Protein AF-A0A940R1T3-F1 (afdb_monomer)

Foldseek 3Di:
DPPVVVVVVVVVVVVVVVVVVVVVVVVVVVVVVVVVVPPPPVVQQWDWLDADLQFTKTWRPVQWDDPDLFKIKTKMKTAGDPVNLVVCCVVPHDLSVQWGMKIWIWIAGLVQQWIKIWIWIAGPVGDTSDIDIDVPPDTGHDDPPDSSSSVSCVSSVCSVVVVDDDD

Sequence (167 aa):
MGIFLDQRLMAKEEMISMKSFLCKLGIVLVVVVTVFAYADVWGENWKSFGSTPSGSFYYDFDSITLVSKNLIKVWTQLVFSPAGISQMVEAFGPKYNNLQNQVGQFDIDCAESKVRITFFNYSRDGEMLASGQYKKGEWVLVPSGTVVSTLIQELCGLLTEGQFKEF

Solvent-accessible surface area (backbone atoms only — not comparable to full-atom values): 9277 Å² total; per-residue (Å²): 142,69,76,76,64,54,64,62,51,55,59,50,54,54,55,52,50,55,52,53,52,52,56,53,51,51,52,54,51,52,52,52,51,55,60,64,69,63,58,76,74,81,68,75,56,63,42,77,54,44,73,55,82,43,24,41,32,31,32,32,62,82,52,58,39,81,79,48,102,48,32,39,33,32,39,34,37,38,42,53,30,74,61,25,34,50,51,46,23,72,76,74,34,73,86,32,74,52,53,38,36,34,41,31,45,37,39,36,35,58,83,74,45,25,38,34,41,38,40,38,33,26,28,74,86,69,46,78,76,49,72,53,47,60,63,74,95,40,76,39,74,56,59,82,90,38,60,66,35,46,45,50,55,57,59,45,46,40,61,78,71,62,70,65,79,88,129

Radius of gyration: 29.06 Å; Cα contacts (8 Å, |Δi|>4): 241; chains: 1; bounding box: 48×56×92 Å

Mean predicted aligned error: 10.97 Å

Nearest PDB structures (foldseek):
  6i3v-assembly1_B  TM=4.564E-01  e=7.897E-01  Homo sapiens
  6i3y-assembly1_C  TM=4.601E-01  e=1.590E+00  H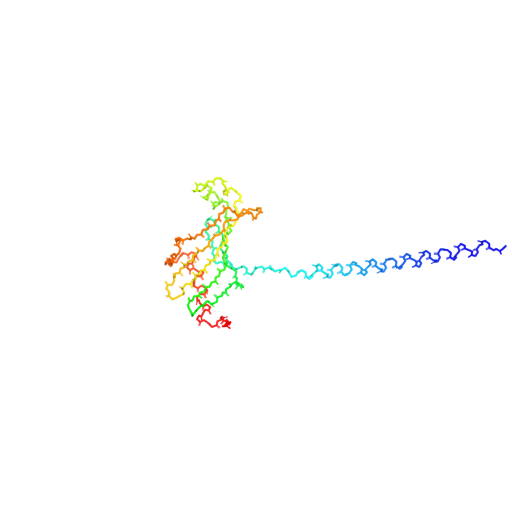omo sapiens
  2zmw-assembly2_B  TM=6.775E-01  e=3.394E+00  Lithophyllon concinna
  8oja-assembly1_B  TM=1.959E-01  e=1.636E-01  Human alphaherpesvirus 1 strain KOS
  6iez-assembly1_A  TM=1.805E-01  e=2.849E+00  Homo sapiens

Secondary structure (DSSP, 8-state):
--STTHHHHHHHHHHHHHHHHHHHHHHHHHHHHHHHHT-------EEEEEEETTEEEEEEGGG-EEEETTEEEEEEEEEE-HHHHHHHHHHH-GGGTTEEEEEEEEEEETTTTEEEEEEEEEETTS-EEEEEEETTT--EE--TTSHHHHHHHHHHHHHHTT-SPP-

pLDDT: mean 86.03, std 16.43, range [48.12, 98.5]

Structure (mmCIF, N/CA/C/O backbone):
data_AF-A0A940R1T3-F1
#
_entry.id   AF-A0A940R1T3-F1
#
loop_
_atom_site.group_PDB
_atom_site.id
_atom_site.type_symbol
_atom_site.label_atom_id
_atom_site.label_alt_id
_atom_site.label_comp_id
_atom_site.label_asym_id
_atom_site.label_entity_id
_atom_site.label_seq_id
_atom_site.pdbx_PDB_ins_code
_atom_site.Cartn_x
_atom_site.Cartn_y
_atom_site.Cartn_z
_atom_site.occupancy
_atom_site.B_iso_or_equiv
_atom_site.auth_seq_id
_atom_site.auth_comp_id
_atom_site.auth_asym_id
_atom_site.auth_atom_id
_atom_site.pdbx_PDB_model_num
ATOM 1 N N . MET A 1 1 ? -25.416 -42.256 -75.678 1.00 53.53 1 MET A N 1
ATOM 2 C CA . MET A 1 1 ? -26.243 -41.310 -74.897 1.00 53.53 1 MET A CA 1
ATOM 3 C C . MET A 1 1 ? -26.196 -41.767 -73.443 1.00 53.53 1 MET A C 1
ATOM 5 O O . MET A 1 1 ? -26.948 -42.647 -73.073 1.00 53.53 1 MET A O 1
ATOM 9 N N . GLY A 1 2 ? -25.202 -41.322 -72.670 1.00 56.00 2 GLY A N 1
ATOM 10 C CA . GLY A 1 2 ? -24.943 -41.875 -71.326 1.00 56.00 2 GLY A CA 1
ATOM 11 C C . GLY A 1 2 ? -23.837 -41.154 -70.549 1.00 56.00 2 GLY A C 1
ATOM 12 O O . GLY A 1 2 ? -23.879 -41.103 -69.333 1.00 56.00 2 GLY A O 1
ATOM 13 N N . ILE A 1 3 ? -22.916 -40.489 -71.252 1.00 53.78 3 ILE A N 1
ATOM 14 C CA . ILE A 1 3 ? -21.763 -39.802 -70.641 1.00 53.78 3 ILE A CA 1
ATOM 15 C C . ILE A 1 3 ? -22.133 -38.391 -70.122 1.00 53.78 3 ILE A C 1
ATOM 17 O O . ILE A 1 3 ? -21.463 -37.828 -69.268 1.00 53.78 3 ILE A O 1
ATOM 21 N N . PHE A 1 4 ? -23.246 -37.814 -70.594 1.00 52.34 4 PHE A N 1
ATOM 22 C CA . PHE A 1 4 ? -23.646 -36.436 -70.261 1.00 52.34 4 PHE A CA 1
ATOM 23 C C . PHE A 1 4 ? -24.487 -36.304 -68.975 1.00 52.34 4 PHE A C 1
ATOM 25 O O . PHE A 1 4 ? -24.638 -35.200 -68.455 1.00 52.34 4 PHE A O 1
ATOM 32 N N . LEU A 1 5 ? -25.045 -37.407 -68.460 1.00 53.66 5 LEU A N 1
ATOM 33 C CA . LEU A 1 5 ? -25.792 -37.418 -67.192 1.00 53.66 5 LEU A CA 1
ATOM 34 C C . LEU A 1 5 ? -24.869 -37.513 -65.968 1.00 53.66 5 LEU A C 1
ATOM 36 O O . LEU A 1 5 ? -25.233 -37.026 -64.901 1.00 53.66 5 LEU A O 1
ATOM 40 N N . ASP A 1 6 ? -23.668 -38.058 -66.148 1.00 56.03 6 ASP A N 1
ATOM 41 C CA . ASP A 1 6 ? -22.695 -38.313 -65.084 1.00 56.03 6 ASP A CA 1
ATOM 42 C C . ASP A 1 6 ? -22.078 -37.008 -64.532 1.00 56.03 6 ASP A C 1
ATOM 44 O O . ASP A 1 6 ? -22.082 -36.739 -63.331 1.00 56.03 6 ASP A O 1
ATOM 48 N N . GLN A 1 7 ? -21.698 -36.076 -65.415 1.00 53.88 7 GLN A N 1
ATOM 49 C CA . GLN A 1 7 ? -21.059 -34.819 -64.992 1.00 53.88 7 GLN A CA 1
ATOM 50 C C . GLN A 1 7 ? -21.971 -33.868 -64.193 1.00 53.88 7 GLN A C 1
ATOM 52 O O . GLN A 1 7 ? -21.480 -33.066 -63.399 1.00 53.88 7 GLN A O 1
ATOM 57 N N . ARG A 1 8 ? -23.302 -33.945 -64.354 1.00 57.38 8 ARG A N 1
ATOM 58 C CA . ARG A 1 8 ? -24.243 -33.119 -63.566 1.00 57.38 8 ARG A CA 1
ATOM 59 C C . ARG A 1 8 ? -24.482 -33.657 -62.156 1.00 57.38 8 ARG A C 1
ATOM 61 O O . ARG A 1 8 ? -24.862 -32.875 -61.284 1.00 57.38 8 ARG A O 1
ATOM 68 N N . LEU A 1 9 ? -24.296 -34.957 -61.941 1.00 58.72 9 LEU A N 1
ATOM 69 C CA . LEU A 1 9 ? -24.396 -35.579 -60.620 1.00 58.72 9 LEU A CA 1
ATOM 70 C C . LEU A 1 9 ? -23.163 -35.239 -59.779 1.00 58.72 9 LEU A C 1
ATOM 72 O O . LEU A 1 9 ? -23.323 -34.739 -58.667 1.00 58.72 9 LEU A O 1
ATOM 76 N N . MET A 1 10 ? -21.964 -35.345 -60.361 1.00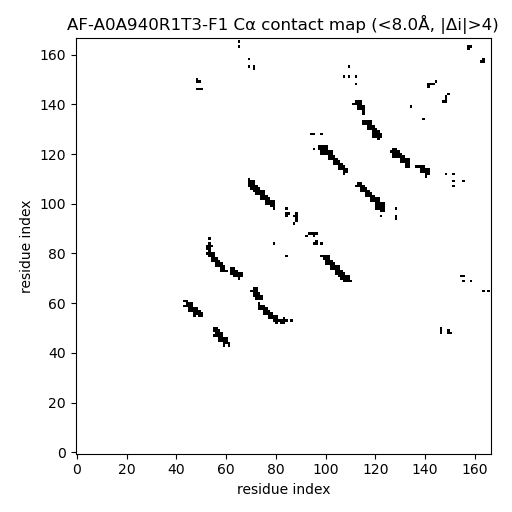 60.34 10 MET A N 1
ATOM 77 C CA . MET A 1 10 ? -20.713 -35.027 -59.659 1.00 60.34 10 MET A CA 1
ATOM 78 C C . MET A 1 10 ? -20.642 -33.566 -59.177 1.00 60.34 10 MET A C 1
ATOM 80 O O . MET A 1 10 ? -20.322 -33.306 -58.020 1.00 60.34 10 MET A O 1
ATOM 84 N N . ALA A 1 11 ? -21.064 -32.596 -59.998 1.00 60.53 11 ALA A N 1
ATOM 85 C CA . ALA A 1 11 ? -21.086 -31.183 -59.591 1.00 60.53 11 ALA A CA 1
ATOM 86 C C . ALA A 1 11 ? -22.093 -30.873 -58.457 1.00 60.53 11 ALA A C 1
ATOM 88 O O . ALA A 1 11 ? -21.931 -29.902 -57.714 1.00 60.53 11 ALA A O 1
ATOM 89 N N . LYS A 1 12 ? -23.154 -31.679 -58.311 1.00 59.03 12 LYS A N 1
ATOM 90 C CA . LYS A 1 12 ? -24.129 -31.529 -57.221 1.00 59.03 12 LYS A CA 1
ATOM 91 C C . LYS A 1 12 ? -23.582 -32.070 -55.902 1.00 59.03 12 LYS A C 1
ATOM 93 O O . LYS A 1 12 ? -23.806 -31.435 -54.874 1.00 59.03 12 LYS A O 1
ATOM 98 N N . GLU A 1 13 ? -22.866 -33.190 -55.924 1.00 61.12 13 GLU A N 1
ATOM 99 C CA . GLU A 1 13 ? -22.290 -33.799 -54.718 1.00 61.12 13 GLU A CA 1
ATOM 100 C C . GLU A 1 13 ? -21.171 -32.938 -54.115 1.00 61.12 13 GLU A C 1
ATOM 102 O O . GLU A 1 13 ? -21.164 -32.705 -52.902 1.00 61.12 13 GLU A O 1
ATOM 107 N N . GLU A 1 14 ? -20.307 -32.344 -54.944 1.00 58.16 14 GLU A N 1
ATOM 108 C CA . GLU A 1 14 ? -19.259 -31.432 -54.459 1.00 58.16 14 GLU A CA 1
ATOM 109 C C . GLU A 1 14 ? -19.832 -30.139 -53.863 1.00 58.16 14 GLU A C 1
ATOM 111 O O . GLU A 1 14 ? -19.389 -29.670 -52.812 1.00 58.16 14 GLU A O 1
ATOM 116 N N . MET A 1 15 ? -20.888 -29.589 -54.467 1.00 58.50 15 MET A N 1
ATOM 117 C CA . MET A 1 15 ? -21.557 -28.389 -53.959 1.00 58.50 15 MET A CA 1
ATOM 118 C C . MET A 1 15 ? -22.317 -28.645 -52.644 1.00 58.50 15 MET A C 1
ATOM 120 O O . MET A 1 15 ? -22.428 -27.738 -51.814 1.00 58.50 15 MET A O 1
ATOM 124 N N . ILE A 1 16 ? -22.838 -29.858 -52.427 1.00 60.66 16 ILE A N 1
ATOM 125 C CA . ILE A 1 16 ? -23.466 -30.263 -51.156 1.00 60.66 16 ILE A CA 1
ATOM 126 C C . ILE A 1 16 ? -22.395 -30.454 -50.072 1.00 60.66 16 ILE A C 1
ATOM 128 O O . ILE A 1 16 ? -22.571 -29.981 -48.945 1.00 60.66 16 ILE A O 1
ATOM 132 N N . SER A 1 17 ? -21.259 -31.061 -50.424 1.00 57.84 17 SER A N 1
ATOM 133 C CA . SER A 1 17 ? -20.108 -31.230 -49.531 1.00 57.84 17 SER A CA 1
ATOM 134 C C . SER A 1 17 ? -19.553 -29.877 -49.062 1.00 57.84 17 SER A C 1
ATOM 136 O O . SER A 1 17 ? -19.452 -29.626 -47.859 1.00 57.84 17 SER A O 1
ATOM 138 N N . MET A 1 18 ? -19.320 -28.934 -49.982 1.00 60.03 18 MET A N 1
ATOM 139 C CA . MET A 1 18 ? -18.729 -27.625 -49.670 1.00 60.03 18 MET A CA 1
ATOM 140 C C . MET A 1 18 ? -19.622 -26.756 -48.761 1.00 60.03 18 MET A C 1
ATOM 142 O O . MET A 1 18 ? -19.124 -26.052 -47.882 1.00 60.03 18 MET A O 1
ATOM 146 N N . LYS A 1 19 ? -20.953 -26.864 -48.889 1.00 52.88 19 LYS A N 1
ATOM 147 C CA . LYS A 1 19 ? -21.914 -26.210 -47.978 1.00 52.88 19 LYS A CA 1
ATOM 148 C C . LYS A 1 19 ? -21.905 -26.831 -46.577 1.00 52.88 19 LYS A C 1
ATOM 150 O O . LYS A 1 19 ? -22.027 -26.108 -45.591 1.00 52.88 19 LYS A O 1
ATOM 155 N N . SER A 1 20 ? -21.707 -28.148 -46.478 1.00 62.69 20 SER A N 1
ATOM 156 C CA . SER A 1 20 ? -21.592 -28.854 -45.194 1.00 62.69 20 SER A CA 1
ATOM 157 C C . SER A 1 20 ? -20.338 -28.436 -44.419 1.00 62.69 20 SER A C 1
ATOM 159 O O . SER A 1 20 ? -20.403 -28.231 -43.205 1.00 62.69 20 SER A O 1
ATOM 161 N N . PHE A 1 21 ? -19.214 -28.241 -45.115 1.00 60.12 21 PHE A N 1
ATOM 162 C CA . PHE A 1 21 ? -17.974 -27.759 -44.500 1.00 60.12 21 PHE A CA 1
ATOM 163 C C . PHE A 1 21 ? -18.093 -26.320 -43.986 1.00 60.12 21 PHE A C 1
ATOM 165 O O . PHE A 1 21 ? -17.676 -26.051 -42.861 1.00 60.12 21 PHE A O 1
ATOM 172 N N . LEU A 1 22 ? -18.729 -25.418 -44.743 1.00 66.19 22 LEU A N 1
ATOM 173 C CA . LEU A 1 22 ? -18.928 -24.023 -44.324 1.00 66.19 22 LEU A CA 1
ATOM 174 C C . LEU A 1 22 ? -19.817 -23.899 -43.074 1.00 66.19 22 LEU A C 1
ATOM 176 O O . LEU A 1 22 ? -19.493 -23.130 -42.170 1.00 66.19 22 LEU A O 1
ATOM 180 N N . CYS A 1 23 ? -20.889 -24.692 -42.966 1.00 64.75 23 CYS A N 1
ATOM 181 C CA . CYS A 1 23 ? -21.736 -24.700 -41.767 1.00 64.75 23 CYS A CA 1
ATOM 182 C C . CYS A 1 23 ? -20.993 -25.215 -40.525 1.00 64.75 23 CYS A C 1
ATOM 184 O O . CYS A 1 23 ? -21.132 -24.641 -39.446 1.00 64.75 23 CYS A O 1
ATOM 186 N N . LYS A 1 24 ? -20.177 -26.267 -40.667 1.00 71.31 24 LYS A N 1
ATOM 187 C CA . LYS A 1 24 ? -19.385 -26.816 -39.552 1.00 71.31 24 LYS A CA 1
ATOM 188 C C . LYS A 1 24 ? -18.303 -25.840 -39.088 1.00 71.31 24 LYS A C 1
ATOM 190 O O . LYS A 1 24 ? -18.117 -25.682 -37.885 1.00 71.31 24 LYS A O 1
ATOM 195 N N . LEU A 1 25 ? -17.646 -25.146 -40.020 1.00 72.81 25 LEU A N 1
ATOM 196 C CA . LEU A 1 25 ? -16.649 -24.123 -39.693 1.00 72.81 25 LEU A CA 1
ATOM 197 C C . LEU A 1 25 ? -17.279 -22.935 -38.947 1.00 72.81 25 LEU A C 1
ATOM 199 O O . LEU A 1 25 ? -16.704 -22.441 -37.980 1.00 72.81 25 LEU A O 1
ATOM 203 N N . GLY A 1 26 ? -18.485 -22.523 -39.354 1.00 73.88 26 GLY A N 1
ATOM 204 C CA . GLY A 1 26 ? -19.246 -21.468 -38.681 1.00 73.88 26 GLY A CA 1
ATOM 205 C C . GLY A 1 26 ? -19.601 -21.818 -37.234 1.00 73.88 26 GLY A C 1
ATOM 206 O O . GLY A 1 26 ? -19.426 -20.986 -36.350 1.00 73.88 26 GLY A O 1
ATOM 207 N N . ILE A 1 27 ? -20.022 -23.059 -36.967 1.00 74.69 27 ILE A N 1
ATOM 208 C CA . ILE A 1 27 ? -20.325 -23.517 -35.599 1.00 74.69 27 ILE A CA 1
ATOM 209 C C . ILE A 1 27 ? -19.062 -23.518 -34.729 1.00 74.69 27 ILE A C 1
ATOM 211 O O . ILE A 1 27 ? -19.103 -23.032 -33.602 1.00 74.69 27 ILE A O 1
ATOM 215 N N . VAL A 1 28 ? -17.930 -24.007 -35.250 1.00 77.75 28 VAL A N 1
ATOM 216 C CA . VAL A 1 28 ? -16.655 -24.004 -34.510 1.00 77.75 28 VAL A CA 1
ATOM 217 C C . VAL A 1 28 ? -16.216 -22.577 -34.178 1.00 77.75 28 VAL A C 1
ATOM 219 O O . VAL A 1 28 ? -15.829 -22.313 -33.043 1.00 77.75 28 VAL A O 1
ATOM 222 N N . LEU A 1 29 ? -16.334 -21.642 -35.124 1.00 75.94 29 LEU A N 1
ATOM 223 C CA . LEU A 1 29 ? -16.015 -20.231 -34.890 1.00 75.94 29 LEU A CA 1
ATOM 224 C C . LEU A 1 29 ? -16.912 -19.598 -33.821 1.00 75.94 29 LEU A C 1
ATOM 226 O O . LEU A 1 29 ? -16.406 -18.891 -32.954 1.00 75.94 29 LEU A O 1
ATOM 230 N N . VAL A 1 30 ? -18.217 -19.881 -33.836 1.00 76.94 30 VAL A N 1
ATOM 231 C CA . VAL A 1 30 ? -19.147 -19.378 -32.811 1.00 76.94 30 VAL A CA 1
ATOM 232 C C . VAL A 1 30 ? -18.785 -19.925 -31.430 1.00 76.94 30 VAL A C 1
ATOM 234 O O . VAL A 1 30 ? -18.689 -19.145 -30.487 1.00 76.94 30 VAL A O 1
ATOM 237 N N . VAL A 1 31 ? -18.507 -21.229 -31.313 1.00 74.81 31 VAL A N 1
ATOM 238 C CA . VAL A 1 31 ? -18.100 -21.851 -30.041 1.00 74.81 31 VAL A CA 1
ATOM 239 C C . VAL A 1 31 ? -16.804 -21.228 -29.518 1.00 74.81 31 VAL A C 1
ATOM 241 O O . VAL A 1 31 ? -16.747 -20.824 -28.359 1.00 74.81 31 VAL A O 1
ATOM 244 N N . VAL A 1 32 ? -15.793 -21.067 -30.375 1.00 76.06 32 VAL A N 1
ATOM 245 C CA . VAL A 1 32 ? -14.515 -20.434 -30.013 1.00 76.06 32 VAL A CA 1
ATOM 246 C C . VAL A 1 32 ? -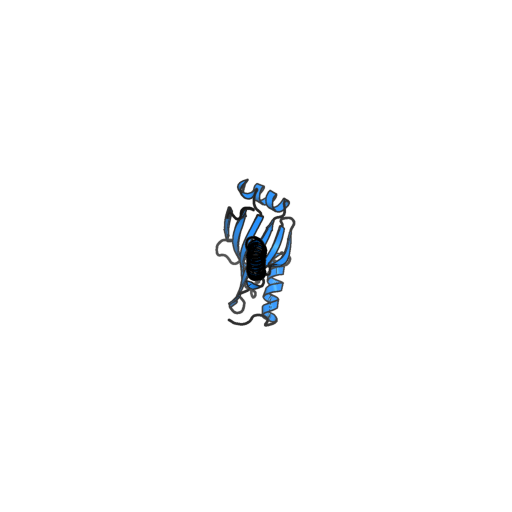14.726 -18.999 -29.516 1.00 76.06 32 VAL A C 1
ATOM 248 O O . VAL A 1 32 ? -14.240 -18.656 -28.441 1.00 76.06 32 VAL A O 1
ATOM 251 N N . VAL A 1 33 ? -15.502 -18.174 -30.226 1.00 74.44 33 VAL A N 1
ATOM 252 C CA . VAL A 1 33 ? -15.779 -16.786 -29.811 1.00 74.44 33 VAL A CA 1
ATOM 253 C C . VAL A 1 33 ? -16.538 -16.738 -28.485 1.00 74.44 33 VAL A C 1
ATOM 255 O O . VAL A 1 33 ? -16.196 -15.929 -27.627 1.00 74.44 33 VAL A O 1
ATOM 258 N N . THR A 1 34 ? -17.517 -17.620 -28.271 1.00 69.44 34 THR A N 1
ATOM 259 C CA . THR A 1 34 ? -18.246 -17.662 -26.994 1.00 69.44 34 THR A CA 1
ATOM 260 C C . THR A 1 34 ? -17.367 -18.099 -25.824 1.00 69.44 34 THR A C 1
ATOM 262 O O . THR A 1 34 ? -17.491 -17.530 -24.748 1.00 69.44 34 THR A O 1
ATOM 265 N N . VAL A 1 35 ? -16.435 -19.038 -26.017 1.00 70.56 35 VAL A N 1
ATOM 266 C CA . VAL A 1 35 ? -15.524 -19.480 -24.946 1.00 70.56 35 VAL A CA 1
ATOM 267 C C . VAL A 1 35 ? -14.523 -18.381 -24.571 1.00 70.56 35 VAL A C 1
ATOM 269 O O . VAL A 1 35 ? -14.261 -18.184 -23.389 1.00 70.56 35 VAL A O 1
ATOM 272 N N . PHE A 1 36 ? -14.009 -17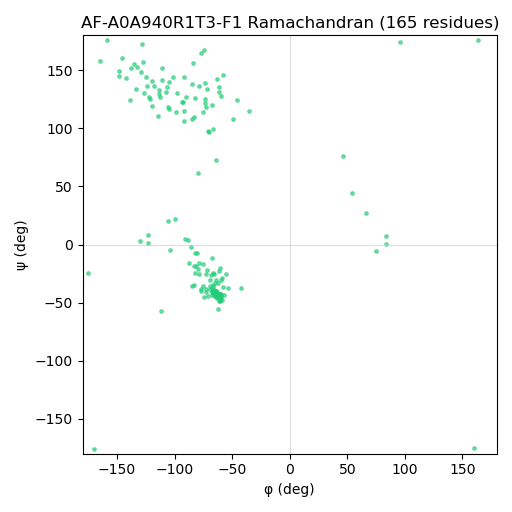.615 -25.540 1.00 60.34 36 PHE A N 1
ATOM 273 C CA . PHE A 1 36 ? -13.090 -16.502 -25.258 1.00 60.34 36 PHE A CA 1
ATOM 274 C C . PHE A 1 36 ? -13.788 -15.217 -24.778 1.00 60.34 36 PHE A C 1
ATOM 276 O O . PHE A 1 36 ? -13.148 -14.397 -24.127 1.00 60.34 36 PHE A O 1
ATOM 283 N N . ALA A 1 37 ? -15.087 -15.040 -25.044 1.00 60.34 37 ALA A N 1
ATOM 284 C CA . ALA A 1 37 ? -15.870 -13.914 -24.521 1.00 60.34 37 ALA A CA 1
ATOM 285 C C . ALA A 1 37 ? -16.242 -14.063 -23.032 1.00 60.34 37 ALA A C 1
ATOM 287 O O . ALA A 1 37 ? -16.593 -13.074 -22.397 1.00 60.34 37 ALA A O 1
ATOM 288 N N . TYR A 1 38 ? -16.146 -15.280 -22.485 1.00 56.91 38 TYR A N 1
ATOM 289 C CA . TYR A 1 38 ? -16.361 -15.607 -21.068 1.00 56.91 38 TYR A CA 1
ATOM 290 C C . TYR A 1 38 ? -15.053 -15.743 -20.278 1.00 56.91 38 TYR A C 1
ATOM 292 O O . TYR A 1 38 ? -15.020 -16.376 -19.223 1.00 56.91 38 TYR A O 1
ATOM 300 N N . ALA A 1 39 ? -13.958 -15.149 -20.756 1.00 58.31 39 ALA A N 1
ATOM 301 C CA . ALA A 1 39 ? -12.904 -14.794 -19.825 1.00 58.31 39 ALA A CA 1
ATOM 302 C C . ALA A 1 39 ? -13.487 -13.698 -18.930 1.00 58.31 39 ALA A C 1
ATOM 304 O O . ALA A 1 39 ? -13.560 -12.540 -19.343 1.00 58.31 39 ALA A O 1
ATOM 305 N N . ASP A 1 40 ? -13.934 -14.067 -17.727 1.00 48.12 40 ASP A N 1
ATOM 306 C CA . ASP A 1 40 ? -13.997 -13.105 -16.639 1.00 48.12 40 ASP A CA 1
ATOM 307 C C . ASP A 1 40 ? -12.622 -12.436 -16.638 1.00 48.12 40 ASP A C 1
ATOM 309 O O . ASP A 1 40 ? -11.593 -13.059 -16.372 1.00 48.12 40 ASP A O 1
ATOM 313 N N . VAL A 1 41 ? -12.565 -11.179 -17.062 1.00 50.62 41 VAL A N 1
ATOM 314 C CA . VAL A 1 41 ? -11.439 -10.341 -16.704 1.00 50.62 41 VAL A CA 1
ATOM 315 C C . VAL A 1 41 ? -11.696 -10.109 -15.232 1.00 50.62 41 VAL A C 1
ATOM 317 O O . VAL A 1 41 ? -12.552 -9.301 -14.877 1.00 50.62 41 VAL A O 1
ATOM 320 N N . TRP A 1 42 ? -11.030 -10.894 -14.384 1.00 50.69 42 TRP A N 1
ATOM 321 C CA . TRP A 1 42 ? -10.906 -10.627 -12.956 1.00 50.69 42 TRP A CA 1
ATOM 322 C C . TRP A 1 42 ? -10.115 -9.321 -12.855 1.00 50.69 42 TRP A C 1
ATOM 324 O O . TRP A 1 42 ? -8.909 -9.311 -12.629 1.00 50.69 42 TRP A O 1
ATOM 334 N N . GLY A 1 43 ? -10.770 -8.214 -13.200 1.00 56.66 43 GLY A N 1
ATOM 335 C CA . GLY A 1 43 ? -10.235 -6.881 -13.069 1.00 56.66 43 GLY A CA 1
ATOM 336 C C . GLY A 1 43 ? -10.189 -6.623 -11.584 1.00 56.66 43 GLY A C 1
ATOM 337 O O . GLY A 1 43 ? -11.220 -6.316 -10.994 1.00 56.66 43 GLY A O 1
ATOM 338 N N . GLU A 1 44 ? -9.019 -6.839 -10.993 1.00 72.94 44 GLU A N 1
ATOM 339 C CA . GLU A 1 44 ? -8.752 -6.549 -9.591 1.00 72.94 44 GLU A CA 1
ATOM 340 C C . GLU A 1 44 ? -9.302 -5.145 -9.264 1.00 72.94 44 GLU A C 1
ATOM 342 O O . GLU A 1 44 ? -9.001 -4.168 -9.964 1.00 72.94 44 GLU A O 1
ATOM 347 N N . ASN A 1 45 ? -10.172 -5.050 -8.253 1.00 91.38 45 ASN A N 1
ATOM 348 C CA . ASN A 1 45 ? -10.941 -3.848 -7.920 1.00 91.38 45 ASN A CA 1
ATOM 349 C C . ASN A 1 45 ? -10.084 -2.849 -7.129 1.00 91.38 45 ASN A C 1
ATOM 351 O O . ASN A 1 45 ? -10.349 -2.519 -5.968 1.00 91.38 45 ASN A O 1
ATOM 355 N N . TRP A 1 46 ? -9.010 -2.385 -7.766 1.00 94.94 46 TRP A N 1
ATOM 356 C CA . TRP A 1 46 ? -8.062 -1.445 -7.188 1.00 94.94 46 TRP A CA 1
ATOM 357 C C . TRP A 1 46 ? -8.650 -0.037 -7.116 1.00 94.94 46 TRP A C 1
ATOM 359 O O . TRP A 1 46 ? -8.971 0.587 -8.131 1.00 94.94 46 TRP A O 1
ATOM 369 N N . LYS A 1 47 ? -8.709 0.513 -5.906 1.00 96.69 47 LYS A N 1
ATOM 370 C CA . LYS A 1 47 ? -9.119 1.892 -5.633 1.00 96.69 47 LYS A CA 1
ATOM 371 C C . LYS A 1 47 ? -7.913 2.731 -5.237 1.00 96.69 47 LYS A C 1
ATOM 373 O O . LYS A 1 47 ? -7.113 2.330 -4.399 1.00 96.69 47 LYS A O 1
ATOM 378 N N . SER A 1 48 ? -7.770 3.900 -5.859 1.00 97.06 48 SER A N 1
ATOM 379 C CA . SER A 1 48 ? -6.713 4.859 -5.519 1.00 97.06 48 SER A CA 1
ATOM 380 C C . SER A 1 48 ? -7.010 5.522 -4.176 1.00 97.06 48 SER A C 1
ATOM 382 O O . SER A 1 48 ? -8.124 6.002 -3.980 1.00 97.06 48 SER A O 1
ATOM 384 N N . PHE A 1 49 ? -6.012 5.605 -3.295 1.00 96.94 49 PHE A N 1
ATOM 385 C CA . PHE A 1 49 ? -6.128 6.309 -2.007 1.00 96.94 49 PHE A CA 1
ATOM 386 C C . PHE A 1 49 ? -5.078 7.411 -1.810 1.00 96.94 49 PHE A C 1
ATOM 388 O O . PHE A 1 49 ? -5.047 8.076 -0.774 1.00 96.94 49 PHE A O 1
ATOM 395 N N . GLY A 1 50 ? -4.205 7.638 -2.796 1.00 97.56 50 GLY A N 1
ATOM 396 C CA . GLY A 1 50 ? -3.278 8.764 -2.766 1.00 97.56 50 GLY A CA 1
ATOM 397 C C . GLY A 1 50 ? -2.120 8.657 -3.746 1.00 97.56 50 GLY A C 1
ATOM 398 O O . GLY A 1 50 ? -1.925 7.659 -4.434 1.00 97.56 50 GLY A O 1
ATOM 399 N N . SER A 1 51 ? -1.314 9.713 -3.793 1.00 97.81 51 SER A N 1
ATOM 400 C CA . SER A 1 51 ? -0.115 9.783 -4.627 1.00 97.81 51 SER A CA 1
ATOM 401 C C . SER A 1 51 ? 0.953 10.644 -3.966 1.00 97.81 51 SER A C 1
ATOM 403 O O . SER A 1 51 ? 0.643 11.616 -3.276 1.00 97.81 51 SER A O 1
ATOM 405 N N . THR A 1 52 ? 2.214 10.324 -4.223 1.00 97.25 52 THR A N 1
ATOM 406 C CA . THR A 1 52 ? 3.385 11.133 -3.868 1.00 97.25 52 THR A CA 1
ATOM 407 C C . THR A 1 52 ? 4.256 11.320 -5.114 1.00 97.25 52 THR A C 1
ATOM 409 O O . THR A 1 52 ? 4.019 10.668 -6.133 1.00 97.25 52 THR A O 1
ATOM 412 N N . PRO A 1 53 ? 5.313 12.151 -5.068 1.00 97.62 53 PRO A N 1
ATOM 413 C CA . PRO A 1 53 ? 6.277 12.207 -6.165 1.00 97.62 53 PRO A CA 1
ATOM 414 C C . PRO A 1 53 ? 6.889 10.842 -6.515 1.00 97.62 53 PRO A C 1
ATOM 416 O O . PRO A 1 53 ? 7.299 10.644 -7.655 1.00 97.62 53 PRO A O 1
ATOM 419 N N . SER A 1 54 ? 6.930 9.896 -5.568 1.00 96.50 54 SER A N 1
ATOM 420 C CA . SER A 1 54 ? 7.483 8.552 -5.771 1.00 96.50 54 SER A CA 1
ATOM 421 C C . SER A 1 54 ? 6.511 7.588 -6.463 1.00 96.50 54 SER A C 1
ATOM 423 O O . SER A 1 54 ? 6.962 6.578 -6.998 1.00 96.50 54 SER A O 1
ATOM 425 N N . GLY A 1 55 ? 5.203 7.867 -6.491 1.00 97.81 55 GLY A N 1
ATOM 426 C CA . GLY A 1 55 ? 4.233 6.979 -7.134 1.00 97.81 55 GLY A CA 1
ATOM 427 C C . GLY A 1 55 ? 2.783 7.155 -6.688 1.00 97.81 55 GLY A C 1
ATOM 428 O O . GLY A 1 55 ? 2.452 8.049 -5.909 1.00 97.81 55 GLY A O 1
ATOM 429 N N . SER A 1 56 ? 1.920 6.283 -7.203 1.00 98.50 56 SER A N 1
ATOM 430 C CA . SER A 1 56 ? 0.484 6.248 -6.891 1.00 98.50 56 SER A CA 1
ATOM 431 C C . SER A 1 56 ? 0.138 5.008 -6.076 1.00 98.50 56 SER A C 1
ATOM 433 O O . SER A 1 56 ? 0.694 3.936 -6.317 1.00 98.50 56 SER A O 1
ATOM 435 N N . PHE A 1 57 ? -0.764 5.168 -5.113 1.00 98.38 57 PHE A N 1
ATOM 436 C CA . PHE A 1 57 ? -1.120 4.154 -4.132 1.00 98.38 57 PHE A CA 1
ATOM 437 C C . PHE A 1 57 ? -2.559 3.690 -4.329 1.00 98.38 57 PHE A C 1
ATOM 439 O O . PHE A 1 57 ? -3.479 4.505 -4.430 1.00 98.38 57 PHE A O 1
ATOM 446 N N . TYR A 1 58 ? -2.737 2.376 -4.324 1.00 98.19 58 TYR A N 1
ATOM 447 C CA . TYR A 1 58 ? -4.009 1.704 -4.537 1.00 98.19 58 TYR A CA 1
ATOM 448 C C . TYR A 1 58 ? -4.233 0.633 -3.475 1.00 98.19 58 TYR A C 1
ATOM 450 O O . TYR A 1 58 ? -3.271 0.067 -2.954 1.00 98.19 58 TYR A O 1
ATOM 458 N N . TYR A 1 59 ? -5.488 0.333 -3.170 1.00 97.69 59 TYR A N 1
ATOM 459 C CA . TYR A 1 59 ? -5.875 -0.814 -2.357 1.00 97.69 59 TYR A CA 1
ATOM 460 C C . TYR A 1 59 ? -6.885 -1.671 -3.115 1.00 97.69 59 TYR A C 1
ATOM 462 O O . TYR A 1 59 ? -7.704 -1.143 -3.865 1.00 97.69 59 TYR A O 1
ATOM 470 N N . ASP A 1 60 ? -6.807 -2.984 -2.947 1.00 96.69 60 ASP A N 1
ATOM 471 C CA . ASP A 1 60 ? -7.749 -3.916 -3.555 1.00 96.69 60 ASP A CA 1
ATOM 472 C C . ASP A 1 60 ? -8.988 -4.002 -2.662 1.00 96.69 60 ASP A C 1
ATOM 474 O O . ASP A 1 60 ? -8.925 -4.525 -1.544 1.00 96.69 60 ASP A O 1
ATOM 478 N N . PHE A 1 61 ? -10.105 -3.450 -3.133 1.00 94.69 61 PHE A N 1
ATOM 479 C CA . PHE A 1 61 ? -11.348 -3.397 -2.368 1.00 94.69 61 PHE A CA 1
ATOM 480 C C . PHE A 1 61 ? -11.889 -4.793 -2.043 1.00 94.69 61 PHE A C 1
ATOM 482 O O . PHE A 1 61 ? -12.436 -4.999 -0.960 1.00 94.69 61 PHE A O 1
ATOM 489 N N . ASP A 1 62 ? -11.689 -5.761 -2.933 1.00 93.69 62 ASP A N 1
ATOM 490 C CA . ASP A 1 62 ? -12.218 -7.113 -2.750 1.00 93.69 62 ASP A CA 1
ATOM 491 C C . ASP A 1 62 ? -11.350 -7.929 -1.774 1.00 93.69 62 ASP A C 1
ATOM 493 O O . ASP A 1 62 ? -11.803 -8.925 -1.208 1.00 93.69 62 ASP A O 1
ATOM 497 N N . SER A 1 63 ? -10.121 -7.472 -1.504 1.00 94.75 63 SER A N 1
ATOM 498 C CA . SER A 1 63 ? -9.228 -8.074 -0.507 1.00 94.75 63 SER A CA 1
ATOM 499 C C . SER A 1 63 ? -9.513 -7.671 0.939 1.00 94.75 63 SER A C 1
ATOM 501 O O . SER A 1 63 ? -8.870 -8.196 1.857 1.00 94.75 63 SER A O 1
ATOM 503 N N . ILE A 1 64 ? -10.420 -6.714 1.164 1.00 95.31 64 ILE A N 1
ATOM 504 C CA . ILE A 1 64 ? -10.669 -6.203 2.507 1.00 95.31 64 ILE A CA 1
ATOM 505 C C . ILE A 1 64 ? -11.308 -7.303 3.354 1.00 95.31 64 ILE A C 1
ATOM 507 O O . ILE A 1 64 ? -12.403 -7.789 3.077 1.00 95.31 64 ILE A O 1
ATOM 511 N N . THR A 1 65 ? -10.627 -7.667 4.435 1.00 95.06 65 THR A N 1
ATOM 512 C CA . THR A 1 65 ? -11.084 -8.692 5.374 1.00 95.06 65 THR A CA 1
ATOM 513 C C . THR A 1 65 ? -11.100 -8.145 6.793 1.00 95.06 65 THR A C 1
ATOM 515 O O . THR A 1 65 ? -10.123 -7.560 7.266 1.00 95.06 65 THR A O 1
ATOM 518 N N . LEU A 1 66 ? -12.221 -8.348 7.488 1.00 94.94 66 LEU A N 1
ATOM 519 C CA . LEU A 1 66 ? -12.347 -8.026 8.903 1.00 94.94 66 LEU A CA 1
ATOM 520 C C . LEU A 1 66 ? -11.821 -9.202 9.730 1.00 94.94 66 LEU A C 1
ATOM 522 O O . LEU A 1 66 ? -12.443 -10.258 9.788 1.00 94.94 66 LEU A O 1
ATOM 526 N N . VAL A 1 67 ? -10.657 -9.033 10.352 1.00 94.31 67 VAL A N 1
ATOM 527 C CA . VAL A 1 67 ? -10.003 -10.084 11.151 1.00 94.31 67 VAL A CA 1
ATOM 528 C C . VAL A 1 67 ? -10.548 -10.105 12.581 1.00 94.31 67 VAL A C 1
ATOM 530 O O . VAL A 1 67 ? -10.651 -11.159 13.204 1.00 94.31 67 VAL A O 1
ATOM 533 N N . SER A 1 68 ? -10.873 -8.934 13.126 1.00 93.75 68 SER A N 1
ATOM 534 C CA . SER A 1 68 ? -11.545 -8.754 14.417 1.00 93.75 68 SER A CA 1
ATOM 535 C C . SER A 1 68 ? -12.211 -7.377 14.452 1.00 93.75 68 SER A C 1
ATOM 537 O O . SER A 1 68 ? -12.015 -6.592 13.532 1.00 93.75 68 SER A O 1
ATOM 539 N N . LYS A 1 69 ? -12.946 -7.041 15.521 1.00 89.94 69 LYS A N 1
ATOM 540 C CA . LYS A 1 69 ? -13.749 -5.805 15.638 1.00 89.94 69 LYS A CA 1
ATOM 541 C C . LYS A 1 69 ? -13.079 -4.518 15.116 1.00 89.94 69 LYS A C 1
ATOM 543 O O . LYS A 1 69 ? -13.769 -3.682 14.551 1.00 89.94 69 LYS A O 1
ATOM 548 N N . ASN A 1 70 ? -11.768 -4.357 15.313 1.00 95.50 70 ASN A N 1
ATOM 549 C CA . ASN A 1 70 ? -11.022 -3.159 14.905 1.00 95.50 70 ASN A CA 1
ATOM 550 C C . ASN A 1 70 ? -9.840 -3.470 13.973 1.00 95.50 70 ASN A C 1
ATOM 552 O O . ASN A 1 70 ? -9.026 -2.585 13.729 1.00 95.50 70 ASN A O 1
ATOM 556 N N . LEU A 1 71 ? -9.701 -4.714 13.505 1.00 96.62 71 LEU A N 1
ATOM 557 C CA . LEU A 1 71 ? -8.539 -5.158 12.741 1.00 96.62 71 LEU A CA 1
ATOM 558 C C . LEU A 1 71 ? -8.944 -5.508 11.313 1.00 96.62 71 LEU A C 1
ATOM 560 O O . LEU A 1 71 ? -9.589 -6.531 11.081 1.00 96.62 71 LEU A O 1
ATOM 564 N N . ILE A 1 72 ? -8.510 -4.684 10.367 1.00 97.19 72 ILE A N 1
ATOM 565 C CA . ILE A 1 72 ? -8.708 -4.897 8.934 1.00 97.19 72 ILE A CA 1
ATOM 566 C C . ILE A 1 72 ? -7.418 -5.442 8.330 1.00 97.19 72 ILE A C 1
ATOM 568 O O . ILE A 1 72 ? -6.323 -5.029 8.710 1.00 97.19 72 ILE A O 1
ATOM 572 N N . LYS A 1 73 ? -7.539 -6.337 7.355 1.00 97.81 73 LYS A N 1
ATOM 573 C CA . LYS A 1 73 ? -6.449 -6.696 6.452 1.00 97.81 73 LYS A CA 1
ATOM 574 C C . LYS A 1 73 ? -6.833 -6.346 5.020 1.00 97.81 73 LYS A C 1
ATOM 576 O O . LYS A 1 73 ? -7.959 -6.613 4.609 1.00 97.81 73 LYS A O 1
ATOM 581 N N . VAL A 1 74 ? -5.900 -5.756 4.280 1.00 97.75 74 VAL A N 1
ATOM 582 C CA . VAL A 1 74 ? -6.107 -5.322 2.892 1.00 97.75 74 VAL A CA 1
ATOM 583 C C . VAL A 1 74 ? -4.807 -5.429 2.094 1.00 97.75 74 VAL A C 1
ATOM 585 O O . VAL A 1 74 ? -3.717 -5.200 2.631 1.00 97.75 74 VAL A O 1
ATOM 588 N N . TRP A 1 75 ? -4.907 -5.777 0.813 1.00 97.94 75 TRP A N 1
ATOM 589 C CA . TRP A 1 75 ? -3.800 -5.688 -0.134 1.00 97.94 75 TRP A CA 1
ATOM 590 C C . TRP A 1 75 ? -3.709 -4.284 -0.726 1.00 97.94 75 TRP A C 1
ATOM 592 O O . TRP A 1 75 ? -4.707 -3.657 -1.072 1.00 97.94 75 TRP A O 1
ATOM 602 N N . THR A 1 76 ? -2.487 -3.784 -0.847 1.00 97.88 76 THR A N 1
ATOM 603 C CA . THR A 1 76 ? -2.174 -2.480 -1.423 1.00 97.88 76 THR A CA 1
ATOM 604 C C . THR A 1 76 ? -1.120 -2.609 -2.509 1.00 97.88 76 THR A C 1
ATOM 606 O O . THR A 1 76 ? -0.330 -3.555 -2.530 1.00 97.88 76 THR A O 1
ATOM 609 N N . GLN A 1 77 ? -1.088 -1.629 -3.402 1.00 97.69 77 GLN A N 1
ATOM 610 C CA . GLN A 1 77 ? -0.099 -1.509 -4.455 1.00 97.69 77 GLN A CA 1
ATOM 611 C C . GLN A 1 77 ? 0.422 -0.073 -4.518 1.00 97.69 77 GLN A C 1
ATOM 613 O O . GLN A 1 77 ? -0.347 0.885 -4.526 1.00 97.69 77 GLN A O 1
ATOM 618 N N . LEU A 1 78 ? 1.740 0.075 -4.600 1.00 98.06 78 LEU A N 1
ATOM 619 C CA . LEU A 1 78 ? 2.414 1.298 -5.014 1.00 98.06 78 LEU A CA 1
ATOM 620 C C . LEU A 1 78 ? 2.937 1.097 -6.434 1.00 98.06 78 LEU A C 1
ATOM 622 O O . LEU A 1 78 ? 3.810 0.259 -6.661 1.00 98.06 78 LEU A O 1
ATOM 626 N N . VAL A 1 79 ? 2.429 1.884 -7.375 1.00 98.12 79 VAL A N 1
ATOM 627 C CA . VAL A 1 79 ? 2.968 1.981 -8.735 1.00 98.12 79 VAL A CA 1
ATOM 628 C C . VAL A 1 79 ? 3.990 3.111 -8.754 1.00 98.12 79 VAL A C 1
ATOM 630 O O . VAL A 1 79 ? 3.635 4.272 -8.525 1.00 98.12 79 VAL A O 1
ATOM 633 N N . PHE A 1 80 ? 5.260 2.783 -8.992 1.00 98.19 80 PHE A N 1
ATOM 634 C CA . PHE A 1 80 ? 6.337 3.768 -8.913 1.00 98.19 80 PHE A CA 1
ATOM 635 C C . PHE A 1 80 ? 6.315 4.736 -10.099 1.00 98.19 80 PHE A C 1
ATOM 637 O O . PHE A 1 80 ? 6.135 4.346 -11.253 1.00 98.19 80 PHE A O 1
ATOM 644 N N . SER A 1 81 ? 6.560 6.013 -9.816 1.00 98.25 81 SER A N 1
ATOM 645 C CA . SER A 1 81 ? 6.891 7.003 -10.840 1.00 98.25 81 SER A CA 1
ATOM 646 C C . SER A 1 81 ? 8.354 6.834 -11.282 1.00 98.25 81 SER A C 1
ATOM 648 O O . SER A 1 81 ? 9.152 6.246 -10.546 1.00 98.25 81 SER A O 1
ATOM 650 N N . PRO A 1 82 ? 8.776 7.422 -12.418 1.00 98.12 82 PRO A N 1
ATOM 651 C CA . PRO A 1 82 ? 10.194 7.469 -12.779 1.00 98.12 82 PRO A CA 1
ATOM 652 C C . PRO A 1 82 ? 11.078 8.064 -11.671 1.00 98.12 82 PRO A C 1
A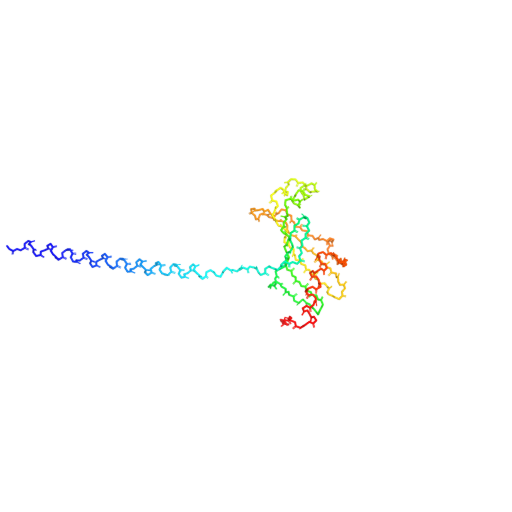TOM 654 O O . PRO A 1 82 ? 12.169 7.563 -11.421 1.00 98.12 82 PRO A O 1
ATOM 657 N N . ALA A 1 83 ? 10.591 9.087 -10.959 1.00 98.19 83 ALA A N 1
ATOM 658 C CA . ALA A 1 83 ? 11.311 9.680 -9.833 1.00 98.19 83 ALA A CA 1
ATOM 659 C C . ALA A 1 83 ? 11.422 8.712 -8.643 1.00 98.19 83 ALA A C 1
ATOM 661 O O . ALA A 1 83 ? 12.479 8.628 -8.022 1.00 98.19 83 ALA A O 1
ATOM 662 N N . GLY A 1 84 ? 10.365 7.949 -8.349 1.00 98.06 84 GLY A N 1
ATOM 663 C CA . GLY A 1 84 ? 10.385 6.911 -7.318 1.00 98.06 84 GLY A CA 1
ATOM 664 C C . GLY A 1 84 ? 11.338 5.764 -7.647 1.00 98.06 84 GLY A C 1
ATOM 665 O O . GLY A 1 84 ? 12.072 5.318 -6.769 1.00 98.06 84 GLY A O 1
ATOM 666 N N . ILE A 1 85 ? 11.392 5.334 -8.912 1.00 98.38 85 ILE A N 1
ATOM 667 C CA . ILE A 1 85 ? 12.364 4.330 -9.373 1.00 98.38 85 ILE A CA 1
ATOM 668 C C . ILE A 1 85 ? 13.789 4.854 -9.171 1.00 98.38 85 ILE A C 1
ATOM 670 O O . ILE A 1 85 ? 14.604 4.161 -8.565 1.00 98.38 85 ILE A O 1
ATOM 674 N N . SER A 1 86 ? 14.081 6.088 -9.595 1.00 98.38 86 SER A N 1
ATOM 675 C CA . SER A 1 86 ? 15.400 6.701 -9.389 1.00 98.38 86 SER A CA 1
ATOM 676 C C . SER A 1 86 ? 15.793 6.758 -7.909 1.00 98.38 86 SER A C 1
ATOM 678 O O . SER A 1 86 ? 16.914 6.388 -7.572 1.00 98.38 86 SER A O 1
ATOM 680 N N . GLN A 1 87 ? 14.868 7.132 -7.015 1.00 97.88 87 GLN A N 1
ATOM 681 C CA . GLN A 1 87 ? 15.104 7.128 -5.563 1.00 97.88 87 GLN A CA 1
ATOM 682 C C . GLN A 1 87 ? 15.414 5.722 -5.028 1.00 97.88 87 GLN A C 1
ATOM 684 O O . GLN A 1 87 ? 16.321 5.553 -4.215 1.00 97.88 87 GLN A O 1
ATOM 689 N N . MET A 1 88 ? 14.690 4.696 -5.490 1.00 97.81 88 MET A N 1
ATOM 690 C CA . MET A 1 88 ? 14.936 3.304 -5.095 1.00 97.81 88 MET A CA 1
ATOM 691 C C . MET A 1 88 ? 16.297 2.798 -5.586 1.00 97.81 88 MET A C 1
ATOM 693 O O . MET A 1 88 ? 16.996 2.097 -4.854 1.00 97.81 88 MET A O 1
ATOM 697 N N . VAL A 1 89 ? 16.687 3.168 -6.807 1.00 98.31 89 VAL A N 1
ATOM 698 C CA . VAL A 1 89 ? 17.996 2.834 -7.386 1.00 98.31 89 VAL A CA 1
ATOM 699 C C . VAL A 1 89 ? 19.126 3.516 -6.622 1.00 98.31 89 VAL A C 1
ATOM 701 O O . VAL A 1 89 ? 20.126 2.869 -6.317 1.00 98.31 89 VAL A O 1
ATOM 704 N N . GLU A 1 90 ? 18.965 4.791 -6.276 1.00 98.25 90 GLU A N 1
ATOM 705 C CA . GLU A 1 90 ? 19.943 5.544 -5.488 1.00 98.25 90 GLU A CA 1
ATOM 706 C C . GLU A 1 90 ? 20.110 4.953 -4.081 1.00 98.25 90 GLU A C 1
ATOM 708 O O . GLU A 1 90 ? 21.233 4.733 -3.629 1.00 98.25 90 GLU A O 1
ATOM 713 N N . ALA A 1 91 ? 19.003 4.630 -3.407 1.00 97.06 91 ALA A N 1
ATOM 714 C CA . ALA A 1 91 ? 19.027 4.132 -2.034 1.00 97.06 91 ALA A CA 1
ATOM 715 C C . ALA A 1 91 ? 19.477 2.665 -1.913 1.00 97.06 91 ALA A C 1
ATOM 717 O O . ALA A 1 91 ? 20.118 2.295 -0.928 1.00 97.06 91 ALA A O 1
ATOM 718 N N . PHE A 1 92 ? 19.123 1.811 -2.879 1.00 96.44 92 PHE A N 1
ATOM 719 C CA . PHE A 1 92 ? 19.261 0.355 -2.740 1.00 96.44 92 PHE A CA 1
ATOM 720 C C . PHE A 1 92 ? 19.969 -0.343 -3.910 1.00 96.44 92 PHE A C 1
ATOM 722 O O . PHE A 1 92 ? 20.106 -1.573 -3.905 1.00 96.44 92 PHE A O 1
ATOM 729 N N . GLY A 1 93 ? 20.437 0.417 -4.898 1.00 97.75 93 GLY A N 1
ATOM 730 C CA . GLY A 1 93 ? 21.282 -0.056 -5.986 1.00 97.75 93 GLY A CA 1
ATOM 731 C C . GLY A 1 93 ? 20.548 -0.416 -7.287 1.00 97.75 93 GLY A C 1
ATOM 732 O O . GLY A 1 93 ? 19.317 -0.466 -7.356 1.00 97.75 93 GLY A O 1
ATOM 733 N N . PRO A 1 94 ? 21.317 -0.736 -8.345 1.00 97.94 94 PRO A N 1
ATOM 734 C CA . PRO A 1 94 ? 20.829 -0.837 -9.725 1.00 97.94 94 PRO A CA 1
ATOM 735 C C . PRO A 1 94 ? 19.857 -1.994 -9.983 1.00 97.94 94 PRO A C 1
ATOM 737 O O . PRO A 1 94 ? 19.203 -2.019 -11.023 1.00 97.94 94 PRO A O 1
ATOM 740 N N . LYS A 1 95 ? 19.704 -2.938 -9.044 1.00 97.19 95 LYS A N 1
ATOM 741 C CA . LYS A 1 95 ? 18.717 -4.024 -9.166 1.00 97.19 95 LYS A CA 1
ATOM 742 C C . LYS A 1 95 ? 17.270 -3.519 -9.271 1.00 97.19 95 LYS A C 1
ATOM 744 O O . LYS A 1 95 ? 16.412 -4.242 -9.7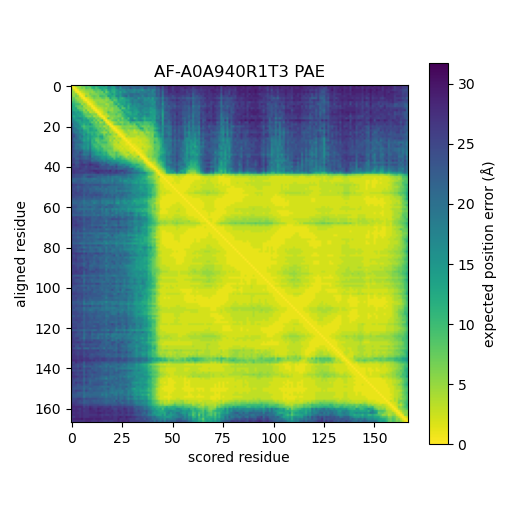58 1.00 97.19 95 LYS A O 1
ATOM 749 N N . TYR A 1 96 ? 17.006 -2.283 -8.841 1.00 98.19 96 TYR A N 1
ATOM 750 C CA . TYR A 1 96 ? 15.694 -1.640 -8.942 1.00 98.19 96 TYR A CA 1
ATOM 751 C C . TYR A 1 96 ? 15.490 -0.842 -10.239 1.00 98.19 96 TYR A C 1
ATOM 753 O O . TYR A 1 96 ? 14.436 -0.240 -10.406 1.00 98.19 96 TYR A O 1
ATOM 761 N N . ASN A 1 97 ? 16.434 -0.861 -11.190 1.00 97.75 97 ASN A N 1
ATOM 762 C CA . ASN A 1 97 ? 16.284 -0.152 -12.472 1.00 97.75 97 ASN A CA 1
ATOM 763 C C . ASN A 1 97 ? 15.049 -0.603 -13.270 1.00 97.75 97 ASN A C 1
ATOM 765 O O . ASN A 1 97 ? 14.490 0.180 -14.034 1.00 97.75 97 ASN A O 1
ATOM 769 N N . ASN A 1 98 ? 14.628 -1.859 -13.093 1.00 97.25 98 ASN A N 1
ATOM 770 C CA . ASN A 1 98 ? 13.444 -2.424 -13.738 1.00 97.25 98 ASN A CA 1
ATOM 771 C C . ASN A 1 98 ? 12.255 -2.576 -12.770 1.00 97.25 98 ASN A C 1
ATOM 773 O O . ASN A 1 98 ? 11.365 -3.382 -13.023 1.00 97.25 98 ASN A O 1
ATOM 777 N N . LEU A 1 99 ? 12.248 -1.856 -11.642 1.00 97.94 99 LEU A N 1
ATOM 778 C CA . LEU A 1 99 ? 11.138 -1.856 -10.684 1.00 97.94 99 LEU A CA 1
ATOM 779 C C . LEU A 1 99 ? 9.858 -1.326 -11.348 1.00 97.94 99 LEU A C 1
ATOM 781 O O . LEU A 1 99 ? 9.890 -0.309 -12.043 1.00 97.94 99 LEU A O 1
ATOM 785 N N . GLN A 1 100 ? 8.734 -2.001 -11.117 1.00 96.31 100 GLN A N 1
ATOM 786 C CA . GLN A 1 100 ? 7.418 -1.579 -11.605 1.00 96.31 100 GLN A CA 1
ATOM 787 C C . GLN A 1 100 ? 6.523 -1.155 -10.443 1.00 96.31 100 GLN A C 1
ATOM 789 O O . GLN A 1 100 ? 6.041 -0.021 -10.390 1.00 96.31 100 GLN A O 1
ATOM 794 N N . ASN A 1 101 ? 6.316 -2.064 -9.496 1.00 97.75 101 ASN A N 1
ATOM 795 C CA . ASN A 1 101 ? 5.406 -1.868 -8.381 1.00 97.75 101 ASN A CA 1
ATOM 796 C C . ASN A 1 101 ? 5.913 -2.538 -7.105 1.00 97.75 101 ASN A C 1
ATOM 798 O O . ASN A 1 101 ? 6.737 -3.455 -7.117 1.00 97.75 101 ASN A O 1
ATOM 802 N N . GLN A 1 102 ? 5.362 -2.076 -5.992 1.00 98.06 102 GLN A N 1
ATOM 803 C CA . GLN A 1 102 ? 5.414 -2.757 -4.710 1.00 98.06 102 GLN A CA 1
ATOM 804 C C . GLN A 1 102 ? 3.994 -3.186 -4.355 1.00 98.06 102 GLN A C 1
ATOM 806 O O . GLN A 1 102 ? 3.089 -2.359 -4.387 1.00 98.06 102 GLN A O 1
ATOM 811 N N . VAL A 1 103 ? 3.795 -4.447 -3.998 1.00 97.75 103 VAL A N 1
ATOM 812 C CA . VAL A 1 103 ? 2.535 -4.947 -3.432 1.00 97.75 103 VAL A CA 1
ATOM 813 C C . VAL A 1 103 ? 2.742 -5.148 -1.939 1.00 97.75 103 VAL A C 1
ATOM 815 O O . VAL A 1 103 ? 3.812 -5.598 -1.525 1.00 97.75 103 VAL A O 1
ATOM 818 N N . GLY A 1 104 ? 1.762 -4.810 -1.110 1.00 97.06 104 GLY A N 1
ATOM 819 C CA . GLY A 1 104 ? 1.872 -4.988 0.331 1.00 97.06 104 GLY A CA 1
ATOM 820 C C . GLY A 1 104 ? 0.581 -5.430 0.993 1.00 97.06 104 GLY A C 1
ATOM 821 O O . GLY A 1 104 ? -0.494 -4.983 0.625 1.00 97.06 104 GLY A O 1
ATOM 822 N N . GLN A 1 105 ? 0.695 -6.284 2.005 1.00 98.12 105 GLN A N 1
ATOM 823 C CA . GLN A 1 105 ? -0.413 -6.607 2.895 1.00 98.12 105 GLN A CA 1
ATOM 824 C C . GLN A 1 105 ? -0.349 -5.678 4.102 1.00 98.12 105 GLN A C 1
ATOM 826 O O . GLN A 1 105 ? 0.671 -5.623 4.802 1.00 98.12 105 GLN A O 1
ATOM 831 N N . PHE A 1 106 ? -1.433 -4.949 4.326 1.00 98.12 106 PHE A N 1
ATOM 832 C CA . PHE A 1 106 ? -1.590 -4.023 5.434 1.00 98.12 106 PHE A CA 1
ATOM 833 C C . PHE A 1 106 ? -2.536 -4.659 6.441 1.00 98.12 106 PHE A C 1
ATOM 835 O O . PHE A 1 106 ? -3.695 -4.909 6.121 1.00 98.12 106 PHE A O 1
ATOM 842 N N . ASP A 1 107 ? -2.041 -4.890 7.652 1.00 98.25 107 ASP A N 1
ATOM 843 C CA . ASP A 1 107 ? -2.894 -5.123 8.810 1.00 98.25 107 ASP A CA 1
ATOM 844 C C . ASP A 1 107 ? -3.093 -3.760 9.496 1.00 98.25 107 ASP A C 1
ATOM 846 O O . ASP A 1 107 ? -2.109 -3.095 9.832 1.00 98.25 107 ASP A O 1
ATOM 850 N N . ILE A 1 108 ? -4.340 -3.325 9.664 1.00 98.31 108 ILE A N 1
ATOM 851 C CA . ILE A 1 108 ? -4.725 -1.990 10.141 1.00 98.31 108 ILE A CA 1
ATOM 852 C C . ILE A 1 108 ? -5.524 -2.134 11.433 1.00 98.31 108 ILE A C 1
ATOM 854 O O . ILE A 1 108 ? -6.601 -2.728 11.431 1.00 98.31 108 ILE A O 1
ATOM 858 N N . ASP A 1 109 ? -5.016 -1.551 12.515 1.00 97.75 109 ASP A N 1
ATOM 859 C CA . ASP A 1 109 ? -5.752 -1.381 13.765 1.00 97.75 109 ASP A CA 1
ATOM 860 C C . ASP A 1 109 ? -6.459 -0.020 13.756 1.00 97.75 109 ASP A C 1
ATOM 862 O O . ASP A 1 109 ? -5.831 1.034 13.913 1.00 97.75 109 ASP A O 1
ATOM 866 N N . CYS A 1 110 ? -7.776 -0.051 13.570 1.00 96.81 110 CYS A N 1
ATOM 867 C CA . CYS A 1 110 ? -8.634 1.125 13.513 1.00 96.81 110 CYS A CA 1
ATOM 868 C C . CYS A 1 110 ? -8.837 1.812 14.869 1.00 96.81 110 CYS A C 1
ATOM 870 O O . CYS A 1 110 ? -9.165 2.997 14.895 1.00 96.81 110 CYS A O 1
ATOM 872 N N . ALA A 1 111 ? -8.642 1.110 15.990 1.00 96.06 111 ALA A N 1
ATOM 873 C CA . ALA A 1 111 ? -8.782 1.710 17.316 1.00 96.06 111 ALA A CA 1
ATOM 874 C C . ALA A 1 111 ? -7.559 2.562 17.671 1.00 96.06 111 ALA A C 1
ATOM 876 O O . ALA A 1 111 ? -7.698 3.631 18.264 1.00 96.06 111 ALA A O 1
ATOM 877 N N . GLU A 1 112 ? -6.368 2.102 17.285 1.00 96.62 112 GLU A N 1
ATOM 878 C CA . GLU A 1 112 ? -5.108 2.776 17.615 1.00 96.62 112 GLU A CA 1
ATOM 879 C C . GLU A 1 112 ? -4.490 3.553 16.442 1.00 96.62 112 GLU A C 1
ATOM 881 O O . GLU A 1 112 ? -3.477 4.230 16.628 1.00 96.62 112 GLU A O 1
ATOM 886 N N . SER A 1 113 ? -5.075 3.476 15.240 1.00 96.50 113 SER A N 1
ATOM 887 C CA . SER A 1 113 ? -4.512 4.044 14.001 1.00 96.50 113 SER A CA 1
ATOM 888 C C . SER A 1 113 ? -3.081 3.561 13.733 1.00 96.50 113 SER A C 1
ATOM 890 O O . SER A 1 113 ? -2.175 4.335 13.395 1.00 96.50 113 SER A O 1
ATOM 892 N N . LYS A 1 114 ? -2.865 2.255 13.917 1.00 97.88 114 LYS A N 1
ATOM 893 C CA . LYS A 1 114 ? -1.576 1.593 13.698 1.00 97.88 114 LYS A CA 1
ATOM 894 C C . LYS A 1 114 ? -1.635 0.665 12.500 1.00 97.88 114 LYS A C 1
ATOM 896 O O . LYS A 1 114 ? -2.677 0.095 12.188 1.00 97.88 114 LYS A O 1
ATOM 901 N N . VAL A 1 115 ? -0.483 0.470 11.869 1.00 98.00 115 VAL A N 1
ATOM 902 C CA . VAL A 1 115 ? -0.330 -0.473 10.760 1.00 98.00 115 VAL A CA 1
ATOM 903 C C . VAL A 1 115 ? 0.840 -1.408 10.982 1.00 98.00 115 VAL A C 1
ATOM 905 O O . VAL A 1 115 ? 1.865 -1.027 11.554 1.00 98.00 115 VAL A O 1
ATOM 908 N N . ARG A 1 116 ? 0.704 -2.619 10.458 1.00 97.88 116 ARG A N 1
ATOM 909 C CA . ARG A 1 116 ? 1.807 -3.543 10.223 1.00 97.88 116 ARG A CA 1
ATOM 910 C C . ARG A 1 116 ? 1.818 -3.891 8.743 1.00 97.88 116 ARG A C 1
ATOM 912 O O . ARG A 1 116 ? 0.798 -4.298 8.194 1.00 97.88 116 ARG A O 1
ATOM 919 N N . ILE A 1 117 ? 2.969 -3.712 8.099 1.00 97.38 117 ILE A N 1
ATOM 920 C CA . ILE A 1 117 ? 3.085 -3.795 6.639 1.00 97.38 117 ILE A CA 1
ATOM 921 C C . ILE A 1 117 ? 4.087 -4.880 6.261 1.00 97.38 117 ILE A C 1
ATOM 923 O O . ILE A 1 117 ? 5.253 -4.824 6.661 1.00 97.38 117 ILE A O 1
ATOM 927 N N . THR A 1 118 ? 3.642 -5.822 5.435 1.00 97.81 118 THR A N 1
ATOM 928 C CA . THR A 1 118 ? 4.513 -6.732 4.675 1.00 97.81 118 THR A CA 1
ATOM 929 C C . THR A 1 118 ? 4.497 -6.294 3.219 1.00 97.81 118 THR A C 1
ATOM 931 O O . THR A 1 118 ? 3.426 -5.991 2.709 1.00 97.81 118 THR A O 1
ATOM 934 N N . PHE A 1 119 ? 5.646 -6.241 2.550 1.00 96.88 119 PHE A N 1
ATOM 935 C CA . PHE A 1 119 ? 5.747 -5.760 1.173 1.00 96.88 119 PHE A CA 1
ATOM 936 C C . PHE A 1 119 ? 6.624 -6.652 0.295 1.00 96.88 119 PHE A C 1
ATOM 938 O O . PHE A 1 119 ? 7.538 -7.328 0.774 1.00 96.88 119 PHE A O 1
ATOM 945 N N . PHE A 1 120 ? 6.363 -6.584 -1.006 1.00 98.12 120 PHE A N 1
ATOM 946 C CA . PHE A 1 120 ? 7.017 -7.326 -2.074 1.00 98.12 120 PHE A CA 1
ATOM 947 C C . PHE A 1 120 ? 7.243 -6.375 -3.252 1.00 98.12 120 PHE A C 1
ATOM 949 O O . PHE A 1 120 ? 6.305 -5.739 -3.725 1.00 98.12 120 PHE A O 1
ATOM 956 N N . ASN A 1 121 ? 8.485 -6.247 -3.706 1.00 98.19 121 ASN A N 1
ATOM 957 C CA . ASN A 1 121 ? 8.856 -5.421 -4.853 1.00 98.19 121 ASN A CA 1
ATOM 958 C C . ASN A 1 121 ? 8.971 -6.296 -6.095 1.00 98.19 121 ASN A C 1
ATOM 960 O O . ASN A 1 121 ? 9.687 -7.300 -6.057 1.00 98.19 121 ASN A O 1
ATOM 964 N N . TYR A 1 122 ? 8.336 -5.884 -7.187 1.00 98.06 122 TYR A N 1
ATOM 965 C CA . TYR A 1 122 ? 8.315 -6.623 -8.445 1.00 98.06 122 TYR A CA 1
ATOM 966 C C . TYR A 1 122 ? 8.933 -5.817 -9.586 1.00 98.06 122 TYR A C 1
ATOM 968 O O . TYR A 1 122 ? 8.754 -4.598 -9.695 1.00 98.06 122 TYR A O 1
ATOM 976 N N . SER A 1 123 ? 9.687 -6.508 -10.434 1.00 97.88 123 SER A N 1
ATOM 977 C CA . SER A 1 123 ? 10.174 -5.964 -11.693 1.00 97.88 123 SER A CA 1
ATOM 978 C C . SER A 1 123 ? 9.050 -5.893 -12.728 1.00 97.88 123 SER A C 1
ATOM 980 O O . SER A 1 123 ? 8.001 -6.517 -12.568 1.00 97.88 123 SER A O 1
ATOM 982 N N . ARG A 1 124 ? 9.290 -5.175 -13.827 1.00 96.31 124 ARG A N 1
ATOM 983 C CA . ARG A 1 124 ? 8.366 -5.106 -14.969 1.00 96.31 124 ARG A CA 1
ATOM 984 C C . ARG A 1 124 ? 8.124 -6.460 -15.643 1.00 96.31 124 ARG A C 1
ATOM 986 O O . ARG A 1 124 ? 7.095 -6.644 -16.281 1.00 96.31 124 ARG A O 1
ATOM 993 N N . ASP A 1 125 ? 9.054 -7.395 -15.480 1.00 96.75 125 ASP A N 1
ATOM 994 C CA . ASP A 1 125 ? 8.954 -8.753 -16.021 1.00 96.75 125 ASP A CA 1
ATOM 995 C C . ASP A 1 125 ? 8.228 -9.710 -15.054 1.00 96.75 125 ASP A C 1
ATOM 997 O O . ASP A 1 125 ? 8.120 -10.906 -15.317 1.00 96.75 125 ASP A O 1
ATOM 1001 N N . GLY A 1 126 ? 7.726 -9.195 -13.924 1.00 95.06 126 GLY A N 1
ATOM 1002 C CA . GLY A 1 126 ? 7.020 -9.968 -12.901 1.00 95.06 126 GLY A CA 1
ATOM 1003 C C . GLY A 1 126 ? 7.936 -10.677 -11.899 1.00 95.06 126 GLY A C 1
ATOM 1004 O O . GLY A 1 126 ? 7.456 -11.442 -11.062 1.00 95.06 126 GLY A O 1
ATOM 1005 N N . GLU A 1 127 ? 9.247 -10.431 -11.937 1.00 97.25 127 GLU A N 1
ATOM 1006 C CA . GLU A 1 127 ? 10.191 -11.051 -11.005 1.00 97.25 127 GLU A CA 1
ATOM 1007 C C . GLU A 1 127 ? 10.174 -10.348 -9.645 1.00 97.25 127 GLU A C 1
ATOM 1009 O O . GLU A 1 127 ? 10.223 -9.121 -9.555 1.00 97.25 127 GLU A O 1
ATOM 1014 N N . MET A 1 128 ? 10.170 -11.119 -8.557 1.00 97.50 128 MET A N 1
ATOM 1015 C CA . MET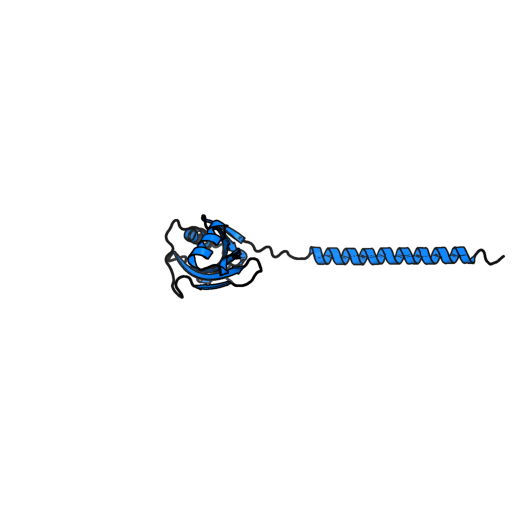 A 1 128 ? 10.277 -10.559 -7.211 1.00 97.50 128 MET A CA 1
ATOM 1016 C C . MET A 1 128 ? 11.720 -10.114 -6.926 1.00 97.50 128 MET A C 1
ATOM 1018 O O . MET A 1 128 ? 12.627 -10.933 -6.791 1.00 97.50 128 MET A O 1
ATOM 1022 N N . LEU A 1 129 ? 11.924 -8.808 -6.772 1.00 97.69 129 LEU A N 1
ATOM 1023 C CA . LEU A 1 129 ? 13.228 -8.191 -6.506 1.00 97.69 129 LEU A CA 1
ATOM 1024 C C . LEU A 1 129 ? 13.606 -8.222 -5.019 1.00 97.69 129 LEU A C 1
ATOM 1026 O O . LEU A 1 129 ? 14.788 -8.294 -4.662 1.00 97.69 129 LEU A O 1
ATOM 1030 N N . ALA A 1 130 ? 12.607 -8.091 -4.144 1.00 97.06 130 ALA A N 1
ATOM 1031 C CA . ALA A 1 130 ? 12.773 -8.096 -2.695 1.00 97.06 130 ALA A CA 1
ATOM 1032 C C . ALA A 1 130 ? 11.433 -8.311 -1.983 1.00 97.06 130 ALA A C 1
ATOM 1034 O O . ALA A 1 130 ? 10.379 -7.961 -2.507 1.00 97.06 130 ALA A O 1
ATOM 1035 N N . SER A 1 131 ? 11.496 -8.784 -0.741 1.00 96.94 131 SER A N 1
ATOM 1036 C CA . SER A 1 131 ? 10.363 -8.828 0.184 1.00 96.94 131 SER A CA 1
ATOM 1037 C C . SER A 1 131 ? 10.804 -8.395 1.576 1.00 96.94 131 SER A C 1
ATOM 1039 O O . SER A 1 131 ? 11.958 -8.616 1.955 1.00 96.94 131 SER A O 1
ATOM 10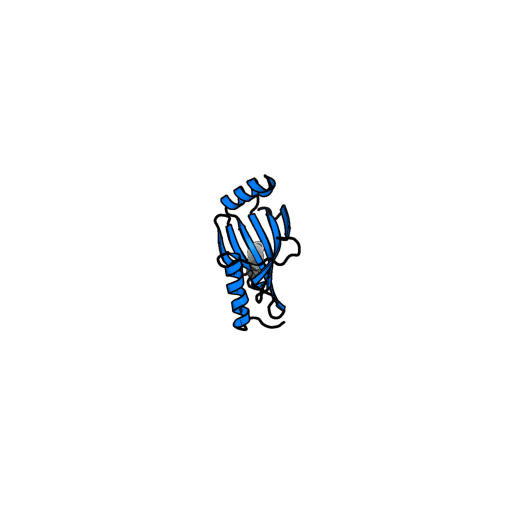41 N N . GLY A 1 132 ? 9.900 -7.832 2.366 1.00 95.94 132 GLY A N 1
ATOM 1042 C CA . GLY A 1 132 ? 10.227 -7.408 3.720 1.00 95.94 132 GLY A CA 1
ATOM 1043 C C . GLY A 1 132 ? 9.019 -7.008 4.550 1.00 95.94 132 GLY A C 1
ATOM 1044 O O . GLY A 1 132 ? 7.872 -7.117 4.127 1.00 95.94 132 GLY A O 1
ATOM 1045 N N . GLN A 1 133 ? 9.305 -6.541 5.761 1.00 95.56 133 GLN A N 1
ATOM 1046 C CA . GLN A 1 133 ? 8.326 -5.922 6.644 1.00 95.56 133 GLN A CA 1
ATOM 1047 C C . GLN A 1 133 ? 8.820 -4.537 7.035 1.00 95.56 133 GLN A C 1
ATOM 1049 O O . GLN A 1 133 ? 10.000 -4.365 7.360 1.00 95.56 133 GLN A O 1
ATOM 1054 N N . TYR A 1 134 ? 7.925 -3.554 7.020 1.00 91.44 134 TYR A N 1
ATOM 1055 C CA . TYR A 1 134 ? 8.237 -2.241 7.570 1.00 91.44 134 TYR A CA 1
ATOM 1056 C C . TYR A 1 134 ? 8.277 -2.352 9.093 1.00 91.44 134 TYR A C 1
ATOM 1058 O O . TYR A 1 134 ? 7.274 -2.732 9.686 1.00 91.44 134 TYR A O 1
ATOM 1066 N N . LYS A 1 135 ? 9.437 -2.064 9.703 1.00 90.81 135 LYS A N 1
ATOM 1067 C CA . LYS A 1 135 ? 9.713 -2.299 11.135 1.00 90.81 135 LYS A CA 1
ATOM 1068 C C . LYS A 1 135 ? 9.260 -3.698 11.577 1.00 90.81 135 LYS A C 1
ATOM 1070 O O . LYS A 1 135 ? 8.212 -3.878 12.179 1.00 90.81 135 LYS A O 1
ATOM 1075 N N . LYS A 1 136 ? 10.050 -4.706 11.193 1.00 91.56 136 LYS A N 1
ATOM 1076 C CA . LYS A 1 136 ? 9.756 -6.146 11.317 1.00 91.56 136 LYS A CA 1
ATOM 1077 C C . LYS A 1 136 ? 8.962 -6.519 12.580 1.00 91.56 136 LYS A C 1
ATOM 1079 O O . LYS A 1 136 ? 9.484 -6.442 13.685 1.00 91.56 136 LYS A O 1
ATOM 1084 N N . GLY A 1 137 ? 7.737 -7.008 12.379 1.00 87.12 137 GLY A N 1
ATOM 1085 C CA . GLY A 1 137 ? 6.831 -7.479 13.430 1.00 87.12 137 GLY A CA 1
ATOM 1086 C C . GLY A 1 137 ? 6.154 -6.388 14.265 1.00 87.12 137 GLY A C 1
ATOM 1087 O O . GLY A 1 137 ? 5.285 -6.719 15.071 1.00 87.12 137 GLY A O 1
ATOM 1088 N N . GLU A 1 138 ? 6.504 -5.118 14.076 1.00 95.12 138 GLU A N 1
ATOM 1089 C CA . GLU A 1 138 ? 6.015 -4.015 14.895 1.00 95.12 138 GLU A CA 1
ATOM 1090 C C . GLU A 1 138 ? 4.760 -3.372 14.309 1.00 95.12 138 GLU A C 1
ATOM 1092 O O . GLU A 1 138 ? 4.599 -3.207 13.098 1.00 95.12 138 GLU A O 1
ATOM 1097 N N . TRP A 1 139 ? 3.880 -2.963 15.216 1.00 97.38 139 TRP A N 1
ATOM 1098 C CA . TRP A 1 139 ? 2.793 -2.046 14.920 1.00 97.38 139 TRP A CA 1
ATOM 1099 C C . TRP A 1 139 ? 3.316 -0.619 14.952 1.00 97.38 139 TRP A C 1
ATOM 1101 O O . TRP A 1 139 ? 3.880 -0.180 15.957 1.00 97.38 139 TRP A O 1
ATOM 1111 N N . VAL A 1 140 ? 3.097 0.124 13.873 1.00 97.38 140 VAL A N 1
ATOM 1112 C CA . VAL A 1 140 ? 3.583 1.497 13.747 1.00 97.38 140 VAL A CA 1
ATOM 1113 C C . VAL A 1 140 ? 2.410 2.458 13.735 1.00 97.38 140 VAL A C 1
ATOM 1115 O O . VAL A 1 140 ? 1.497 2.312 12.928 1.00 97.38 140 VAL A O 1
ATOM 1118 N N . LEU A 1 141 ? 2.456 3.455 14.621 1.00 97.38 141 LEU A N 1
ATOM 1119 C CA . LEU A 1 141 ? 1.509 4.566 14.610 1.00 97.38 141 LEU A CA 1
ATOM 1120 C C . LEU A 1 141 ? 1.634 5.337 13.296 1.00 97.38 141 LEU A C 1
ATOM 1122 O O . LEU A 1 141 ? 2.744 5.706 12.902 1.00 97.38 141 LEU A O 1
ATOM 1126 N N . VAL A 1 142 ? 0.502 5.601 12.650 1.00 97.25 142 VAL A N 1
ATOM 1127 C CA . VAL A 1 142 ? 0.454 6.370 11.408 1.00 97.25 142 VAL A CA 1
ATOM 1128 C C . VAL A 1 142 ? 0.072 7.815 11.722 1.00 97.25 142 VAL A C 1
ATOM 1130 O O . VAL A 1 142 ? -1.053 8.066 12.153 1.00 97.25 142 VAL A O 1
ATOM 1133 N N . PRO A 1 143 ? 0.976 8.790 11.510 1.00 95.56 143 PRO A N 1
ATOM 1134 C CA . PRO A 1 143 ? 0.641 10.194 11.696 1.00 95.56 143 PRO A CA 1
ATOM 1135 C C . PRO A 1 143 ? -0.450 10.645 10.721 1.00 95.56 143 PRO A C 1
ATOM 1137 O O . PRO A 1 143 ? -0.445 10.266 9.543 1.00 95.56 143 PRO A O 1
ATOM 1140 N N . SER A 1 144 ? -1.343 11.510 11.199 1.00 94.31 144 SER A N 1
ATOM 1141 C CA . SER A 1 144 ? -2.336 12.186 10.364 1.00 94.31 144 SER A CA 1
ATOM 1142 C C . SER A 1 144 ? -1.672 12.991 9.242 1.00 94.31 144 SER A C 1
ATOM 1144 O O . SER A 1 144 ? -0.594 13.557 9.423 1.00 94.31 144 SER A O 1
ATOM 1146 N N . GLY A 1 145 ? -2.331 13.064 8.084 1.00 94.19 145 GLY A N 1
ATOM 1147 C CA . GLY A 1 145 ? -1.838 13.792 6.908 1.00 94.19 145 GLY A CA 1
ATOM 1148 C C . GLY A 1 145 ? -0.856 12.997 6.042 1.00 94.19 145 GLY A C 1
ATOM 1149 O O . GLY A 1 145 ? -0.384 13.503 5.028 1.00 94.19 145 GLY A O 1
ATOM 1150 N N . THR A 1 146 ? -0.555 11.749 6.407 1.00 96.50 146 THR A N 1
ATOM 1151 C CA . THR A 1 146 ? 0.172 10.816 5.536 1.00 96.50 146 THR A CA 1
ATOM 1152 C C . THR A 1 146 ? -0.785 10.128 4.562 1.00 96.50 146 THR A C 1
ATOM 1154 O O . THR A 1 146 ? -1.963 9.952 4.866 1.00 96.50 146 THR A O 1
ATOM 1157 N N . VAL A 1 147 ? -0.278 9.649 3.423 1.00 96.88 147 VAL A N 1
ATOM 1158 C CA . VAL A 1 147 ? -1.085 8.868 2.462 1.00 96.88 147 VAL A CA 1
ATOM 1159 C C . VAL A 1 147 ? -1.681 7.611 3.111 1.00 96.88 147 VAL A C 1
ATOM 1161 O O . VAL A 1 147 ? -2.830 7.265 2.864 1.00 96.88 147 VAL A O 1
ATOM 1164 N N . VAL A 1 148 ? -0.945 6.961 4.020 1.00 96.81 148 VAL A N 1
ATOM 1165 C CA . VAL A 1 148 ? -1.463 5.806 4.772 1.00 96.81 148 VAL A CA 1
ATOM 1166 C C . VAL A 1 148 ? -2.592 6.218 5.722 1.00 96.81 148 VAL A C 1
ATOM 1168 O O . VAL A 1 148 ? -3.546 5.464 5.878 1.00 96.81 148 VAL A O 1
ATOM 1171 N N . SER A 1 149 ? -2.547 7.415 6.320 1.00 97.31 149 SER A N 1
ATOM 1172 C CA . SER A 1 149 ? -3.654 7.889 7.165 1.00 97.31 149 SER A CA 1
ATOM 1173 C C . SER A 1 149 ? -4.959 8.080 6.385 1.00 97.31 149 SER A C 1
ATOM 1175 O O . SER A 1 149 ? -6.023 7.838 6.946 1.00 97.31 149 SER A O 1
ATOM 1177 N N . THR A 1 150 ? -4.891 8.427 5.093 1.00 97.44 150 THR A N 1
ATOM 1178 C CA . THR A 1 150 ? -6.067 8.489 4.209 1.00 97.44 150 THR A CA 1
ATOM 1179 C C . THR A 1 150 ? -6.702 7.112 4.034 1.00 97.44 150 THR A C 1
ATOM 1181 O O . THR A 1 150 ? -7.909 6.981 4.213 1.00 97.44 150 THR A O 1
ATOM 1184 N N . LEU A 1 151 ? -5.893 6.071 3.796 1.00 97.62 151 LEU A N 1
ATOM 1185 C CA . LEU A 1 151 ? -6.384 4.690 3.722 1.00 97.62 151 LEU A CA 1
ATOM 1186 C C . LEU A 1 151 ? -7.055 4.251 5.028 1.00 97.62 151 LEU A C 1
ATOM 1188 O O . LEU A 1 151 ? -8.120 3.644 5.004 1.00 97.62 151 LEU A O 1
ATOM 1192 N N . ILE A 1 152 ? -6.441 4.562 6.174 1.00 97.12 152 ILE A N 1
ATOM 1193 C CA . ILE A 1 152 ? -7.008 4.230 7.488 1.00 97.12 152 ILE A CA 1
ATOM 1194 C C . ILE A 1 152 ? -8.363 4.916 7.667 1.00 97.12 152 ILE A C 1
ATOM 1196 O O . ILE A 1 152 ? -9.319 4.262 8.065 1.00 97.12 152 ILE A O 1
ATOM 1200 N N . GLN A 1 153 ? -8.470 6.211 7.360 1.00 96.38 153 GLN A N 1
ATOM 1201 C CA . GLN A 1 153 ? -9.734 6.944 7.479 1.00 96.38 153 GLN A CA 1
ATOM 1202 C C . GLN A 1 153 ? -10.832 6.337 6.605 1.00 96.38 153 GLN A C 1
ATOM 1204 O O . GLN A 1 153 ? -11.949 6.146 7.081 1.00 96.38 153 GLN A O 1
ATOM 1209 N N . GLU A 1 154 ? -10.501 6.004 5.359 1.00 95.69 154 GLU A N 1
ATOM 1210 C CA . GLU A 1 154 ? -11.436 5.392 4.421 1.00 95.69 154 GLU A CA 1
ATOM 1211 C C . GLU A 1 154 ? -11.911 4.025 4.929 1.00 95.69 154 GLU A C 1
ATOM 1213 O O . GLU A 1 154 ? -13.106 3.823 5.132 1.00 95.69 154 GLU A O 1
ATOM 1218 N N . LEU A 1 155 ? -10.988 3.107 5.222 1.00 96.00 155 LEU A N 1
ATOM 1219 C CA . LEU A 1 155 ? -11.338 1.731 5.583 1.00 96.00 155 LEU A CA 1
ATOM 1220 C C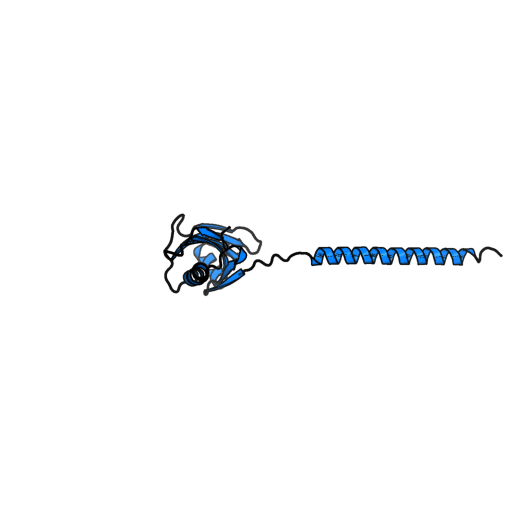 . LEU A 1 155 ? -11.953 1.606 6.979 1.00 96.00 155 LEU A C 1
ATOM 1222 O O . LEU A 1 155 ? -12.885 0.828 7.178 1.00 96.00 155 LEU A O 1
ATOM 1226 N N . CYS A 1 156 ? -11.468 2.373 7.952 1.00 95.31 156 CYS A N 1
ATOM 1227 C CA . CYS A 1 156 ? -12.035 2.356 9.298 1.00 95.31 156 CYS A CA 1
ATOM 1228 C C . CYS A 1 156 ? -13.402 3.056 9.353 1.00 95.31 156 CYS A C 1
ATOM 1230 O O . CYS A 1 156 ? -14.228 2.694 10.192 1.00 95.31 156 CYS A O 1
ATOM 1232 N N . GLY A 1 157 ? -13.686 3.993 8.438 1.00 91.69 157 GLY A N 1
ATOM 1233 C CA . GLY A 1 157 ? -15.023 4.568 8.256 1.00 91.69 157 GLY A CA 1
ATOM 1234 C C . GLY A 1 157 ? -16.064 3.507 7.887 1.00 91.69 157 GLY A C 1
ATOM 1235 O O . GLY A 1 157 ? -17.132 3.447 8.501 1.00 91.69 157 GLY A O 1
ATOM 1236 N N . LEU A 1 158 ? -15.705 2.578 6.995 1.00 88.19 158 LEU A N 1
ATOM 1237 C CA . LEU A 1 158 ? -16.576 1.470 6.575 1.00 88.19 158 LEU A CA 1
ATOM 1238 C C . LEU A 1 158 ? -17.007 0.562 7.747 1.00 88.19 158 LEU A C 1
ATOM 1240 O O . LEU A 1 158 ? -18.116 0.020 7.732 1.00 88.19 158 LEU A O 1
ATOM 1244 N N . LEU A 1 159 ? -16.172 0.416 8.790 1.00 84.50 159 LEU A N 1
ATOM 1245 C CA . LEU A 1 159 ? -16.535 -0.332 10.007 1.00 84.50 159 LEU A CA 1
ATOM 1246 C C . LEU A 1 159 ? -17.634 0.369 10.791 1.00 84.50 159 LEU A C 1
ATOM 1248 O O . LEU A 1 159 ? -18.566 -0.277 11.267 1.00 84.50 159 LEU A O 1
ATOM 1252 N N . THR A 1 160 ? -17.525 1.690 10.932 1.00 77.75 160 THR A N 1
ATOM 1253 C CA . THR A 1 160 ? -18.510 2.476 11.683 1.00 77.75 160 THR A CA 1
ATOM 1254 C C . THR A 1 160 ? -19.865 2.527 10.982 1.00 77.75 160 THR A C 1
ATOM 1256 O O . THR A 1 160 ? -20.893 2.627 11.646 1.00 77.75 160 THR A O 1
ATOM 1259 N N . GLU A 1 161 ? -19.870 2.380 9.657 1.00 79.38 161 GLU A N 1
ATOM 1260 C CA . GLU A 1 161 ? -21.076 2.337 8.828 1.00 79.38 161 GLU A CA 1
ATOM 1261 C C . GLU A 1 161 ? -21.692 0.931 8.713 1.00 79.38 161 GLU A C 1
ATOM 1263 O O . GLU A 1 161 ? -22.741 0.772 8.089 1.00 79.38 161 GLU A O 1
ATOM 1268 N N . GLY A 1 162 ? -21.074 -0.100 9.308 1.00 73.50 162 GLY A N 1
ATOM 1269 C CA . GLY A 1 162 ? -21.583 -1.475 9.261 1.00 73.50 162 GLY A CA 1
ATOM 1270 C C . GLY A 1 162 ? -21.563 -2.092 7.859 1.00 73.50 162 GLY A C 1
ATOM 1271 O O . GLY A 1 162 ? -22.378 -2.962 7.559 1.00 73.50 162 GLY A O 1
ATOM 1272 N N . GLN A 1 163 ? -20.658 -1.640 6.984 1.00 71.69 163 GLN A N 1
ATOM 1273 C CA . GLN A 1 163 ? -20.605 -2.085 5.585 1.00 71.69 163 GLN A CA 1
ATOM 1274 C C . GLN A 1 163 ? -19.868 -3.417 5.382 1.00 71.69 163 GLN A C 1
ATOM 1276 O O . GLN A 1 163 ? -19.907 -3.982 4.288 1.00 71.69 163 GLN A O 1
ATOM 1281 N N . PHE A 1 164 ? -19.235 -3.957 6.425 1.00 69.19 164 PHE A N 1
ATOM 1282 C CA . PHE A 1 164 ? -18.608 -5.273 6.375 1.00 69.19 164 PHE A CA 1
ATOM 1283 C C . PHE A 1 164 ? -19.591 -6.363 6.794 1.00 69.19 164 PHE A C 1
ATOM 1285 O O . PHE A 1 164 ? -20.180 -6.306 7.872 1.00 69.19 164 PHE A O 1
ATOM 1292 N N . LYS A 1 165 ? -19.747 -7.382 5.945 1.00 54.84 165 LYS A N 1
ATOM 1293 C CA . LYS A 1 165 ? -20.424 -8.621 6.332 1.00 54.84 165 LYS A CA 1
ATOM 1294 C C . LYS A 1 165 ? -19.487 -9.408 7.246 1.00 54.84 165 LYS A C 1
ATOM 1296 O O . LYS A 1 165 ? -18.347 -9.667 6.866 1.00 54.84 165 LYS A O 1
ATOM 1301 N N . GLU A 1 166 ? -19.959 -9.767 8.437 1.00 53.81 166 GLU A N 1
ATOM 1302 C CA . GLU A 1 166 ? -19.305 -10.795 9.249 1.00 53.81 166 GLU A CA 1
ATOM 1303 C C . GLU A 1 166 ? -19.302 -12.104 8.438 1.00 53.81 166 GLU A C 1
ATOM 1305 O O . GLU A 1 166 ? -20.339 -12.489 7.890 1.00 53.81 166 GLU A O 1
ATOM 1310 N N . PHE A 1 167 ? -18.128 -12.722 8.296 1.00 50.72 167 PHE A N 1
ATOM 1311 C CA . PHE A 1 167 ? -17.961 -14.036 7.671 1.00 50.72 167 PHE A CA 1
ATOM 1312 C C . PHE A 1 167 ? -18.039 -15.141 8.722 1.00 50.72 167 PHE A C 1
ATOM 1314 O O . PHE A 1 167 ? -17.460 -14.946 9.817 1.00 50.72 167 PHE A O 1
#